Protein AF-A0A963LEY3-F1 (afdb_monomer_lite)

pLDDT: mean 89.57, std 10.18, range [53.88, 98.62]

Foldseek 3Di:
DKWKDAQLLQGIDDFEDDVDPQHPDPLDDGDGDYDFRMKMKDKFDDDPVDDDDGWDWDWDDDPPDIDTADQPFKWKDADQADDPDDSVVLSCRSNDPDDTHTFDDWDFQQDPPPGHSPPPDRHITTDRHDHPDDDPNHNTIMMMITPDGHHDDDDVVVVVVVVVVVVVVVVVVVVVD

Secondary structure (DSSP, 8-state):
-EEEE-TTSTT-EEEESTT-TT--STT--------TT-EEEEEEE--TTSPSP--B--EEEETTEEEE-SSSSEEEEEESS-SS--HHHHHHHHHSSSPPB---EEEETT-TTT--SSTT--PEEEESS-SSS--TTTTSEEEEEESSPPPP---HHHHHHHHHHHHHHHHHHHTT-

Sequence (177 aa):
SVYVGNGSGSSMALVGGSGASTWQSQGAPFSFEVAAGDYIYVAAWDSASYGPPHMWIGQFTIGSTTLYSNTTDWTTKFDNTVKDPSVAQVSALAQSASSWLLPLASMPNGSSPYGSLIGGSPASMIWHDTFGSDSASESGYALFRTLAPVVAVPEPSTYALLIAGLSLLAFATQRRA

Structure (mmCIF, N/CA/C/O backbone):
data_AF-A0A963LEY3-F1
#
_entry.id   AF-A0A963LEY3-F1
#
loop_
_atom_site.group_PDB
_atom_site.id
_atom_site.type_symbol
_atom_site.label_atom_id
_atom_site.label_alt_id
_atom_site.label_comp_id
_atom_site.label_asym_id
_atom_site.label_entity_id
_atom_site.label_seq_id
_atom_site.pdbx_PDB_ins_code
_atom_site.Cartn_x
_atom_site.Cartn_y
_atom_site.Cartn_z
_atom_site.occupancy
_atom_site.B_iso_or_equiv
_atom_site.auth_seq_id
_atom_site.auth_comp_id
_atom_site.auth_asym_id
_atom_site.auth_atom_id
_atom_site.pdbx_PDB_model_num
ATOM 1 N N . SER A 1 1 ? -1.684 4.046 -7.417 1.00 91.75 1 SER A N 1
ATOM 2 C CA . SER A 1 1 ? -3.105 3.957 -7.018 1.00 91.75 1 SER A CA 1
ATOM 3 C C . SER A 1 1 ? -3.258 3.236 -5.696 1.00 91.75 1 SER A C 1
ATOM 5 O O . SER A 1 1 ? -2.441 2.386 -5.373 1.00 91.75 1 SER A O 1
ATOM 7 N N . VAL A 1 2 ? -4.306 3.569 -4.956 1.00 94.75 2 VAL A N 1
ATOM 8 C CA . VAL A 1 2 ? -4.697 3.040 -3.655 1.00 94.75 2 VAL A CA 1
ATOM 9 C C . VAL A 1 2 ? -6.051 2.358 -3.802 1.00 94.75 2 VAL A C 1
ATOM 11 O O . VAL A 1 2 ? -6.986 2.926 -4.376 1.00 94.75 2 VAL A O 1
ATOM 14 N N . TYR A 1 3 ? -6.146 1.147 -3.271 1.00 96.31 3 TYR A N 1
ATOM 15 C CA . TYR A 1 3 ? -7.352 0.334 -3.258 1.00 96.31 3 TYR A CA 1
ATOM 16 C C . TYR A 1 3 ? -7.642 -0.146 -1.840 1.00 96.31 3 TYR A C 1
ATOM 18 O O . TYR A 1 3 ? -6.740 -0.227 -1.004 1.00 96.31 3 TYR A O 1
ATOM 26 N N . VAL A 1 4 ? -8.891 -0.517 -1.594 1.00 97.25 4 VAL A N 1
ATOM 27 C CA . VAL A 1 4 ? -9.311 -1.222 -0.379 1.00 97.25 4 VAL A CA 1
ATOM 28 C C . VAL A 1 4 ? -10.030 -2.507 -0.758 1.00 97.25 4 VAL A C 1
ATOM 30 O O . VAL A 1 4 ? -10.617 -2.599 -1.838 1.00 97.25 4 VAL A O 1
ATOM 33 N N . GLY A 1 5 ? -9.966 -3.512 0.106 1.00 97.62 5 GLY A N 1
ATOM 34 C CA . GLY A 1 5 ? -10.744 -4.737 -0.046 1.00 97.62 5 GLY A CA 1
ATOM 35 C C . GLY A 1 5 ? -10.293 -5.834 0.906 1.00 97.62 5 GLY A C 1
ATOM 36 O O . GLY A 1 5 ? -9.312 -5.686 1.632 1.00 97.62 5 GLY A O 1
ATOM 37 N N . ASN A 1 6 ? -10.984 -6.967 0.879 1.00 97.62 6 ASN A N 1
ATOM 38 C CA . ASN A 1 6 ? -10.692 -8.089 1.760 1.00 97.62 6 ASN A CA 1
ATOM 39 C C . ASN A 1 6 ? -9.294 -8.690 1.516 1.00 97.62 6 ASN A C 1
ATOM 41 O O . ASN A 1 6 ? -8.637 -8.431 0.505 1.00 97.62 6 ASN A O 1
ATOM 45 N N . GLY A 1 7 ? -8.837 -9.545 2.434 1.00 96.31 7 GLY A N 1
ATOM 46 C CA . GLY A 1 7 ? -7.500 -10.149 2.365 1.00 96.31 7 GLY A CA 1
ATOM 47 C C . GLY A 1 7 ? -7.252 -11.050 1.148 1.00 96.31 7 GLY A C 1
ATOM 48 O O . GLY A 1 7 ? -6.091 -11.271 0.800 1.00 96.31 7 GLY A O 1
ATOM 49 N N . SER A 1 8 ? -8.305 -11.547 0.484 1.00 94.88 8 SER A N 1
ATOM 50 C CA . SER A 1 8 ? -8.171 -12.309 -0.766 1.00 94.88 8 SER A CA 1
ATOM 51 C C . SER A 1 8 ? -8.062 -11.419 -2.005 1.00 94.88 8 SER A C 1
ATOM 53 O O . SER A 1 8 ? -7.642 -11.903 -3.049 1.00 94.88 8 SER A O 1
ATOM 55 N N . GLY A 1 9 ? -8.418 -10.134 -1.907 1.00 96.12 9 GLY A N 1
ATOM 56 C CA . GLY A 1 9 ? -8.447 -9.195 -3.029 1.00 96.12 9 GLY A CA 1
ATOM 57 C C . GLY A 1 9 ? -9.673 -9.334 -3.937 1.00 96.12 9 GLY A C 1
ATOM 58 O O . GLY A 1 9 ? -9.716 -8.718 -4.998 1.00 96.12 9 GLY A O 1
ATOM 59 N N . SER A 1 10 ? -10.677 -10.122 -3.542 1.00 96.56 10 SER A N 1
ATOM 60 C CA . SER A 1 10 ? -11.893 -10.365 -4.341 1.00 96.56 10 SER A CA 1
ATOM 61 C C . SER A 1 10 ? -12.907 -9.215 -4.293 1.00 96.56 10 SER A C 1
ATOM 63 O O . SER A 1 10 ? -13.744 -9.104 -5.183 1.00 96.56 10 SER A O 1
ATOM 65 N N . SER A 1 11 ? -12.829 -8.341 -3.284 1.00 95.81 11 SER A N 1
ATOM 66 C CA . SER A 1 11 ? -13.739 -7.198 -3.092 1.00 95.81 11 SER A CA 1
ATOM 67 C C . SER A 1 11 ? -13.054 -5.847 -3.320 1.00 95.81 11 SER A C 1
ATOM 69 O O . SER A 1 11 ? -13.272 -4.892 -2.578 1.00 95.81 11 SER A O 1
ATOM 71 N N . MET A 1 12 ? -12.156 -5.785 -4.299 1.00 96.06 12 MET A N 1
ATOM 72 C CA . MET A 1 12 ? -11.265 -4.645 -4.478 1.00 96.06 12 MET A CA 1
ATOM 73 C C . MET A 1 12 ? -11.965 -3.414 -5.069 1.00 96.06 12 MET A C 1
ATOM 75 O O . MET A 1 12 ? -12.622 -3.503 -6.105 1.00 96.06 12 MET A O 1
ATOM 79 N N . ALA A 1 13 ? -11.752 -2.252 -4.455 1.00 95.50 13 ALA A N 1
ATOM 80 C CA . ALA A 1 13 ? -12.272 -0.965 -4.907 1.00 95.50 13 ALA A CA 1
ATOM 81 C C . ALA A 1 13 ? -11.150 0.077 -4.999 1.00 95.50 13 ALA A C 1
ATOM 83 O O . ALA A 1 13 ? -10.341 0.201 -4.082 1.00 95.50 13 ALA A O 1
ATOM 84 N N . LEU A 1 14 ? -11.098 0.834 -6.101 1.00 94.19 14 LEU A N 1
ATOM 85 C CA . LEU A 1 14 ? -10.182 1.969 -6.253 1.00 94.19 14 LEU A CA 1
ATOM 86 C C . LEU A 1 14 ? -10.677 3.142 -5.404 1.00 94.19 14 LEU A C 1
ATOM 88 O O . LEU A 1 14 ? -11.811 3.582 -5.576 1.00 94.19 14 LEU A O 1
ATOM 92 N N . VAL A 1 15 ? -9.816 3.669 -4.533 1.00 93.00 15 VAL A N 1
ATOM 93 C CA . VAL A 1 15 ? -10.164 4.774 -3.621 1.00 93.00 15 VAL A CA 1
ATOM 94 C C . VAL A 1 15 ? -9.333 6.040 -3.829 1.00 93.00 15 VAL A C 1
ATOM 96 O O . VAL A 1 15 ? -9.738 7.120 -3.407 1.00 93.00 15 VAL A O 1
ATOM 99 N N . GLY A 1 16 ? -8.202 5.938 -4.527 1.00 90.12 16 GLY A N 1
ATOM 100 C CA . GLY A 1 16 ? -7.414 7.081 -4.989 1.00 90.12 16 GLY A CA 1
ATOM 101 C C . GLY A 1 16 ? -6.397 6.632 -6.028 1.00 90.12 16 GLY A C 1
ATOM 102 O O . GLY A 1 16 ? -5.804 5.571 -5.894 1.00 90.12 16 GLY A O 1
ATOM 103 N N . GLY A 1 17 ? -6.199 7.362 -7.115 1.00 83.31 17 GLY A N 1
ATOM 104 C CA . GLY A 1 17 ? -5.426 6.836 -8.241 1.00 83.31 17 GLY A CA 1
ATOM 105 C C . GLY A 1 17 ? -5.459 7.728 -9.468 1.00 83.31 17 GLY A C 1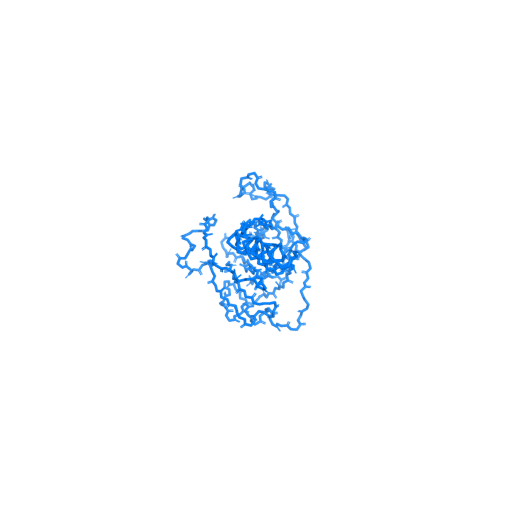
ATOM 106 O O . GLY A 1 17 ? -6.257 8.660 -9.534 1.00 83.31 17 GLY A O 1
ATOM 107 N N . SER A 1 18 ? -4.598 7.408 -10.434 1.00 62.28 18 SER A N 1
ATOM 108 C CA . SER A 1 18 ? -4.760 7.870 -11.814 1.00 62.28 18 SER A CA 1
ATOM 109 C C . SER A 1 18 ? -6.185 7.508 -12.256 1.00 62.28 18 SER A C 1
ATOM 111 O O . SER A 1 18 ? -6.584 6.349 -12.163 1.00 62.28 18 SER A O 1
ATOM 113 N N . GLY A 1 19 ? -7.000 8.508 -12.601 1.00 62.94 19 GLY A N 1
ATOM 114 C CA . GLY A 1 19 ? -8.405 8.314 -12.983 1.00 62.94 19 GLY A CA 1
ATOM 115 C C . GLY A 1 19 ? -9.433 8.260 -11.841 1.00 62.94 19 GLY A C 1
ATOM 116 O O . GLY A 1 19 ? -10.624 8.146 -12.127 1.00 62.94 19 GLY A O 1
ATOM 117 N N . ALA A 1 20 ? -9.034 8.381 -10.569 1.00 67.62 20 ALA A N 1
ATOM 118 C CA . ALA A 1 20 ? -9.983 8.528 -9.462 1.00 67.62 20 ALA A CA 1
ATOM 119 C C . ALA A 1 20 ? -10.365 10.003 -9.258 1.00 67.62 20 ALA A C 1
ATOM 121 O O . ALA A 1 20 ? -9.500 10.875 -9.222 1.00 67.62 20 ALA A O 1
ATOM 122 N N . SER A 1 21 ? -11.649 10.292 -9.031 1.00 69.62 21 SER A N 1
ATOM 123 C CA . SER A 1 21 ? -12.119 11.661 -8.751 1.00 69.62 21 SER A CA 1
ATOM 124 C C . SER A 1 21 ? -11.612 12.224 -7.417 1.00 69.62 21 SER A C 1
ATOM 126 O O . SER A 1 21 ? -11.664 13.431 -7.192 1.00 69.62 21 SER A O 1
ATOM 128 N N . THR A 1 22 ? -11.150 11.352 -6.520 1.00 64.69 22 THR A N 1
ATOM 129 C CA . THR A 1 22 ? -10.695 11.678 -5.164 1.00 64.69 22 THR A CA 1
ATOM 130 C C . THR A 1 22 ? -9.228 12.098 -5.099 1.00 64.69 22 THR A C 1
ATOM 132 O O . THR A 1 22 ? -8.852 12.780 -4.150 1.00 64.69 22 THR A O 1
ATOM 135 N N . TRP A 1 23 ? -8.400 11.749 -6.092 1.00 68.38 23 TRP A N 1
ATOM 136 C CA . TRP A 1 23 ? -6.971 12.076 -6.103 1.00 68.38 23 TRP A CA 1
ATOM 137 C C . TRP A 1 23 ? -6.650 13.058 -7.230 1.00 68.38 23 TRP A C 1
ATOM 139 O O . TRP A 1 23 ? -6.392 12.676 -8.367 1.00 68.38 23 TRP A O 1
ATOM 149 N N . GLN A 1 24 ? -6.714 14.350 -6.903 1.00 60.75 24 GLN A N 1
ATOM 150 C CA . GLN A 1 24 ? -6.663 15.438 -7.887 1.00 60.75 24 GLN A CA 1
ATOM 151 C C . GLN A 1 24 ? -5.272 15.658 -8.504 1.00 60.75 24 GLN A C 1
ATOM 153 O O . GLN A 1 24 ? -5.170 16.203 -9.602 1.00 60.75 24 GLN A O 1
ATOM 158 N N . SER A 1 25 ? -4.202 15.247 -7.819 1.00 68.81 25 SER A N 1
ATOM 159 C CA . SER A 1 25 ? -2.829 15.305 -8.325 1.00 68.81 25 SER A CA 1
ATOM 160 C C . SER A 1 25 ? -1.914 14.331 -7.580 1.00 68.81 25 SER A C 1
ATOM 162 O O . SER A 1 25 ? -2.186 13.940 -6.443 1.00 68.81 25 SER A O 1
ATOM 164 N N . GLN A 1 26 ? -0.809 13.931 -8.218 1.00 68.56 26 GLN A N 1
ATOM 165 C CA . GLN A 1 26 ? 0.186 13.054 -7.601 1.00 68.56 26 GLN A CA 1
ATOM 166 C C . GLN A 1 26 ? 0.725 13.680 -6.307 1.00 68.56 26 GLN A C 1
ATOM 168 O O . GLN A 1 26 ? 1.133 14.838 -6.285 1.00 68.56 26 GLN A O 1
ATOM 173 N N . GLY A 1 27 ? 0.717 12.905 -5.223 1.00 73.00 27 GLY A N 1
ATOM 174 C CA . GLY A 1 27 ? 1.194 13.349 -3.910 1.00 73.00 27 GLY A CA 1
ATOM 175 C C . GLY A 1 27 ? 0.209 14.218 -3.120 1.00 73.00 27 GLY A C 1
ATOM 176 O O . GLY A 1 27 ? 0.477 14.501 -1.954 1.00 73.00 27 GLY A O 1
ATOM 177 N N . ALA A 1 28 ? -0.943 14.601 -3.686 1.00 83.06 28 ALA A N 1
ATOM 178 C CA . ALA A 1 28 ? -1.967 15.303 -2.917 1.00 83.06 28 ALA A CA 1
ATOM 179 C C . ALA A 1 28 ? -2.606 14.375 -1.869 1.00 83.06 28 ALA A C 1
ATOM 181 O O . ALA A 1 28 ? -2.871 13.205 -2.174 1.00 83.06 28 ALA A O 1
ATOM 182 N N . PRO A 1 29 ? -2.889 14.879 -0.652 1.00 87.00 29 PRO A N 1
ATOM 183 C CA . PRO A 1 29 ? -3.673 14.135 0.320 1.00 87.00 29 PRO A CA 1
ATOM 184 C C . PRO A 1 29 ? -5.111 13.972 -0.181 1.00 87.00 29 PRO A C 1
ATOM 186 O O . PRO A 1 29 ? -5.666 14.860 -0.827 1.00 87.00 29 PRO A O 1
ATOM 189 N N . PHE A 1 30 ? -5.726 12.845 0.155 1.00 90.75 30 PHE A N 1
ATOM 190 C CA . PHE A 1 30 ? -7.134 12.578 -0.105 1.00 90.75 30 PHE A CA 1
ATOM 191 C C . PHE A 1 30 ? -7.707 11.696 1.005 1.00 90.75 30 PHE A C 1
ATOM 193 O O . PHE A 1 30 ? -6.960 11.041 1.735 1.00 90.75 30 PHE A O 1
ATOM 200 N N . SER A 1 31 ? -9.032 11.682 1.116 1.00 92.31 31 SER A N 1
ATOM 201 C CA . SER A 1 31 ? -9.760 10.853 2.077 1.00 92.31 31 SER A CA 1
ATOM 202 C C . SER A 1 31 ? -10.510 9.742 1.357 1.00 92.31 31 SER A C 1
ATOM 204 O O . SER A 1 31 ? -10.960 9.917 0.223 1.00 92.31 31 SER A O 1
ATOM 206 N N . PHE A 1 32 ? -10.661 8.609 2.030 1.00 93.12 32 PHE A N 1
ATOM 207 C CA . PHE A 1 32 ? -11.436 7.473 1.556 1.00 93.12 32 PHE A CA 1
ATOM 208 C C . PHE A 1 32 ? -12.014 6.694 2.734 1.00 93.12 32 PHE A C 1
ATOM 210 O O . PHE A 1 32 ? -11.525 6.800 3.856 1.00 93.12 32 PHE A O 1
ATOM 217 N N . GLU A 1 33 ? -13.031 5.889 2.444 1.00 92.69 33 GLU A N 1
ATOM 218 C CA . GLU A 1 33 ? -13.639 4.974 3.403 1.00 92.69 33 GLU A CA 1
ATOM 219 C C . GLU A 1 33 ? -12.999 3.587 3.297 1.00 92.69 33 GLU A C 1
ATOM 221 O O . GLU A 1 33 ? -12.700 3.106 2.200 1.00 92.69 33 GLU A O 1
ATOM 226 N N . VAL A 1 34 ? -12.806 2.930 4.438 1.00 94.12 34 VAL A N 1
ATOM 227 C CA . VAL A 1 34 ? -12.302 1.556 4.525 1.00 94.12 34 VAL A CA 1
ATOM 228 C C . VAL A 1 34 ? -13.023 0.823 5.649 1.00 94.12 34 VAL A C 1
ATOM 230 O O . VAL A 1 34 ? -13.169 1.358 6.750 1.00 94.12 34 VAL A O 1
ATOM 233 N N . ALA A 1 35 ? -13.504 -0.390 5.379 1.00 94.50 35 ALA A N 1
ATOM 234 C CA . ALA A 1 35 ? -14.218 -1.166 6.382 1.00 94.50 35 ALA A CA 1
ATOM 235 C C . ALA A 1 35 ? -13.249 -1.898 7.320 1.00 94.50 35 ALA A C 1
ATOM 237 O O . ALA A 1 35 ? -12.116 -2.230 6.970 1.00 94.50 35 ALA A O 1
ATOM 238 N N . ALA A 1 36 ? -13.715 -2.209 8.529 1.00 93.69 36 ALA A N 1
ATOM 239 C CA . ALA A 1 36 ? -12.987 -3.115 9.406 1.00 93.69 36 ALA A CA 1
ATOM 240 C C . ALA A 1 36 ? -12.882 -4.511 8.768 1.00 93.69 36 ALA A C 1
ATOM 242 O O . ALA A 1 36 ? -13.863 -5.040 8.248 1.00 93.69 36 ALA A O 1
ATOM 243 N N . GLY A 1 37 ? -11.697 -5.115 8.835 1.00 95.56 37 GLY A N 1
ATOM 244 C CA . GLY A 1 37 ? -11.375 -6.377 8.167 1.00 95.56 37 GLY A CA 1
ATOM 245 C C . GLY A 1 37 ? -10.818 -6.215 6.748 1.00 95.56 37 GLY A C 1
ATOM 246 O O . GLY A 1 37 ? -10.219 -7.165 6.237 1.00 95.56 37 GLY A O 1
ATOM 247 N N . ASP A 1 38 ? -10.950 -5.035 6.136 1.00 97.56 38 ASP A N 1
ATOM 248 C CA . ASP A 1 38 ? -10.326 -4.748 4.846 1.00 97.56 38 ASP A CA 1
ATOM 249 C C . ASP A 1 38 ? -8.833 -4.461 4.992 1.00 97.56 38 ASP A C 1
ATOM 251 O O . ASP A 1 38 ? -8.321 -4.107 6.050 1.00 97.56 38 ASP A O 1
ATOM 255 N N . TYR A 1 39 ? -8.129 -4.596 3.882 1.00 98.06 39 TYR A N 1
ATOM 256 C CA . TYR A 1 39 ? -6.732 -4.255 3.715 1.00 98.06 39 TYR A CA 1
ATOM 257 C C . TYR A 1 39 ? -6.614 -3.044 2.797 1.00 98.06 39 TYR A C 1
ATOM 259 O O . TYR A 1 39 ? -7.413 -2.874 1.871 1.00 98.06 39 TYR A O 1
ATOM 267 N N . ILE A 1 40 ? -5.578 -2.236 3.019 1.00 97.81 40 ILE A N 1
ATOM 268 C CA . ILE A 1 40 ? -5.181 -1.208 2.057 1.00 97.81 40 ILE A CA 1
ATOM 269 C C . ILE A 1 40 ? -4.180 -1.823 1.095 1.00 97.81 40 ILE A C 1
ATOM 271 O O . ILE A 1 40 ? -3.221 -2.479 1.509 1.00 97.81 40 ILE A O 1
ATOM 275 N N . TYR A 1 41 ? -4.391 -1.555 -0.185 1.00 98.00 41 TYR A N 1
ATOM 276 C CA . TYR A 1 41 ? -3.500 -1.937 -1.259 1.00 98.00 41 TYR A CA 1
ATOM 277 C C . TYR A 1 41 ? -2.951 -0.697 -1.953 1.00 98.00 41 TYR A C 1
ATOM 279 O O . TYR A 1 41 ? -3.688 0.249 -2.222 1.00 98.00 41 TYR A O 1
ATOM 287 N N . VAL A 1 42 ? -1.672 -0.717 -2.308 1.00 96.88 42 VAL A N 1
ATOM 288 C CA . VAL A 1 42 ? -1.029 0.329 -3.105 1.00 96.88 42 VAL A CA 1
ATOM 289 C C . VAL A 1 42 ? -0.418 -0.324 -4.334 1.00 96.88 42 VAL A C 1
ATOM 291 O O . VAL A 1 42 ? 0.516 -1.106 -4.218 1.00 96.88 42 VAL A O 1
ATOM 294 N N . ALA A 1 43 ? -0.941 -0.012 -5.517 1.00 95.25 43 ALA A N 1
ATOM 295 C CA . ALA A 1 43 ? -0.255 -0.318 -6.766 1.00 95.25 43 ALA A CA 1
ATOM 296 C C . ALA A 1 43 ? 0.672 0.850 -7.100 1.00 95.25 43 ALA A C 1
ATOM 298 O O . ALA A 1 43 ? 0.201 1.979 -7.297 1.00 95.25 43 ALA A O 1
ATOM 299 N N . ALA A 1 44 ? 1.968 0.572 -7.159 1.00 92.75 44 ALA A N 1
ATOM 300 C CA . ALA A 1 44 ? 2.994 1.513 -7.567 1.00 92.75 44 ALA A CA 1
ATOM 301 C C . ALA A 1 44 ? 3.660 0.992 -8.840 1.00 92.75 44 ALA A C 1
ATOM 303 O O . ALA A 1 44 ? 4.019 -0.180 -8.927 1.00 92.75 44 ALA A O 1
ATOM 3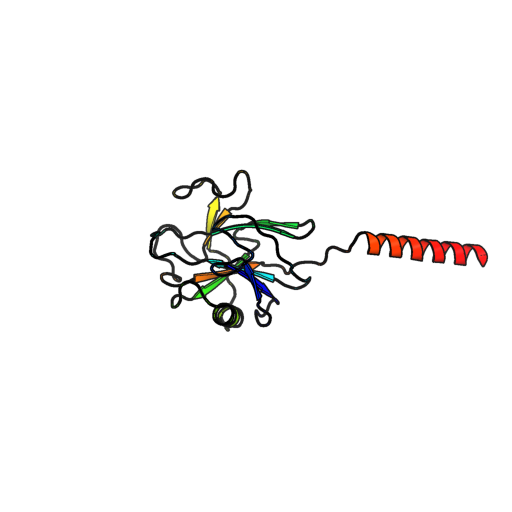04 N N . TRP A 1 45 ? 3.796 1.853 -9.837 1.00 89.00 45 TRP A N 1
ATOM 305 C CA . TRP A 1 45 ? 4.392 1.518 -11.123 1.00 89.00 45 TRP A CA 1
ATOM 306 C C . TRP A 1 45 ? 5.310 2.640 -11.566 1.00 89.00 45 TRP A C 1
ATOM 308 O O . TRP A 1 45 ? 5.187 3.784 -11.121 1.00 89.00 45 TRP A O 1
ATOM 318 N N . ASP A 1 46 ? 6.213 2.286 -12.464 1.00 73.12 46 ASP A N 1
ATOM 319 C CA . ASP A 1 46 ? 7.049 3.252 -13.142 1.00 73.12 46 ASP A CA 1
ATOM 320 C C . ASP A 1 46 ? 6.235 4.073 -14.158 1.00 73.12 46 ASP A C 1
ATOM 322 O O . ASP A 1 46 ? 5.450 3.521 -14.931 1.00 73.12 46 ASP A O 1
ATOM 326 N N . SER A 1 47 ? 6.474 5.381 -14.230 1.00 64.81 47 SER A N 1
ATOM 327 C CA . SER A 1 47 ? 6.050 6.160 -15.391 1.00 64.81 47 SER A CA 1
ATOM 328 C C . SER A 1 47 ? 7.209 6.200 -16.385 1.00 64.81 47 SER A C 1
ATOM 330 O O . SER A 1 47 ? 8.302 6.607 -16.017 1.00 64.81 47 SER A O 1
ATOM 332 N N . ALA A 1 48 ? 6.961 5.897 -17.661 1.00 53.88 48 ALA A N 1
ATOM 333 C CA . ALA A 1 48 ? 8.003 5.834 -18.696 1.00 53.88 48 ALA A CA 1
ATOM 334 C C . ALA A 1 48 ? 8.881 7.105 -18.847 1.00 53.88 48 ALA A C 1
ATOM 336 O O . ALA A 1 48 ? 9.874 7.080 -19.568 1.00 53.88 48 ALA A O 1
ATOM 337 N N . SER A 1 49 ? 8.515 8.219 -18.206 1.00 58.31 49 SER A N 1
ATOM 338 C CA . SER A 1 49 ? 9.265 9.478 -18.181 1.00 58.31 49 SER A CA 1
ATOM 339 C C . SER A 1 49 ? 10.259 9.615 -17.018 1.00 58.31 49 SER A C 1
ATOM 341 O O . SER A 1 49 ? 11.122 10.488 -17.080 1.00 58.31 49 SER A O 1
ATOM 343 N N . TYR A 1 50 ? 10.166 8.785 -15.977 1.00 57.25 50 TYR A N 1
ATOM 344 C CA . TYR A 1 50 ? 11.053 8.812 -14.814 1.00 57.25 50 TYR A CA 1
ATOM 345 C C . TYR A 1 50 ? 11.797 7.479 -14.754 1.00 57.25 50 TYR A C 1
ATOM 347 O O . TYR A 1 50 ? 11.246 6.486 -14.317 1.00 57.25 50 TYR A O 1
ATOM 355 N N . GLY A 1 51 ? 13.042 7.444 -15.237 1.00 59.59 51 GLY A N 1
ATOM 356 C CA . GLY A 1 51 ? 13.866 6.236 -15.148 1.00 59.59 51 GLY A CA 1
ATOM 357 C C . GLY A 1 51 ? 14.082 5.768 -13.698 1.00 59.59 51 GLY A C 1
ATOM 358 O O . GLY A 1 51 ? 13.768 6.503 -12.757 1.00 59.59 51 GLY A O 1
ATOM 359 N N . PRO A 1 52 ? 14.644 4.563 -13.501 1.00 66.56 52 PRO A N 1
ATOM 360 C CA . PRO A 1 52 ? 14.949 4.042 -12.176 1.00 66.56 52 PRO A CA 1
ATOM 361 C C . PRO A 1 52 ? 15.866 4.993 -11.385 1.00 66.56 52 PRO A C 1
ATOM 363 O O . PRO A 1 52 ? 16.626 5.771 -11.974 1.00 66.56 52 PRO A O 1
ATOM 366 N N . PRO A 1 53 ? 15.872 4.900 -10.045 1.00 73.25 53 PRO A N 1
ATOM 367 C CA . PRO A 1 53 ? 15.153 3.917 -9.230 1.00 73.25 53 PRO A CA 1
ATOM 368 C C . PRO A 1 53 ? 13.649 4.211 -9.082 1.00 73.25 53 PRO A C 1
ATOM 370 O O . PRO A 1 53 ? 13.217 5.353 -9.209 1.00 73.25 53 PRO A O 1
ATOM 373 N N . HIS A 1 54 ? 12.860 3.173 -8.780 1.00 82.94 54 HIS A N 1
ATOM 374 C CA . HIS A 1 54 ? 11.429 3.287 -8.484 1.00 82.94 54 HIS A CA 1
ATOM 375 C C . HIS A 1 54 ? 11.191 2.981 -7.016 1.00 82.94 54 HIS A C 1
ATOM 377 O O . HIS A 1 54 ? 11.607 1.941 -6.521 1.00 82.94 54 HIS A O 1
ATOM 383 N N . MET A 1 55 ? 10.534 3.893 -6.312 1.00 91.12 55 MET A N 1
ATOM 384 C CA . MET A 1 55 ? 10.117 3.689 -4.932 1.00 91.12 55 MET A CA 1
ATOM 385 C C . MET A 1 55 ? 8.775 4.382 -4.740 1.00 91.12 55 MET A C 1
ATOM 387 O O . MET A 1 55 ? 8.493 5.395 -5.384 1.00 91.12 55 MET A O 1
ATOM 391 N N . TRP A 1 56 ? 7.964 3.883 -3.816 1.00 92.50 56 TRP A N 1
ATOM 392 C CA . TRP A 1 56 ? 6.805 4.629 -3.342 1.00 92.50 56 TRP A CA 1
ATOM 393 C C . TRP A 1 56 ? 6.957 4.950 -1.862 1.00 92.50 56 TRP A C 1
ATOM 395 O O . TRP A 1 56 ? 7.666 4.272 -1.119 1.00 92.50 56 TRP A O 1
ATOM 405 N N . ILE A 1 57 ? 6.287 6.014 -1.443 1.00 94.69 57 ILE A N 1
ATOM 406 C CA . ILE A 1 57 ? 6.245 6.457 -0.059 1.00 94.69 57 ILE A CA 1
ATOM 407 C C . ILE A 1 57 ? 4.837 6.948 0.251 1.00 94.69 57 ILE A C 1
ATOM 409 O O . ILE A 1 57 ? 4.186 7.562 -0.597 1.00 94.69 57 ILE A O 1
ATOM 413 N N . GLY A 1 58 ? 4.349 6.660 1.452 1.00 94.62 58 GLY A N 1
ATOM 414 C CA . GLY A 1 58 ? 3.012 7.061 1.856 1.00 94.62 58 GLY A CA 1
ATOM 415 C C . GLY A 1 58 ? 2.785 6.984 3.356 1.00 94.62 58 GLY A C 1
ATOM 416 O O . GLY A 1 58 ? 3.492 6.297 4.094 1.00 94.62 58 GLY A O 1
ATOM 417 N N . GLN A 1 59 ? 1.757 7.703 3.790 1.00 95.25 59 GLN A N 1
ATOM 418 C CA . GLN A 1 59 ? 1.248 7.692 5.151 1.00 95.25 59 GLN A CA 1
ATOM 419 C C . GLN A 1 59 ? -0.280 7.646 5.089 1.00 95.25 59 GLN A C 1
ATOM 421 O O . GLN A 1 59 ? -0.891 8.445 4.381 1.00 95.25 59 GLN A O 1
ATOM 426 N N . PHE A 1 60 ? -0.884 6.738 5.849 1.00 94.81 60 PHE A N 1
ATOM 427 C CA . PHE A 1 60 ? -2.332 6.568 5.936 1.00 94.81 60 PHE A CA 1
ATOM 428 C C . PHE A 1 60 ? -2.767 6.712 7.388 1.00 94.81 60 PHE A C 1
ATOM 430 O O . PHE A 1 60 ? -2.293 5.973 8.246 1.00 94.81 60 PHE A O 1
ATOM 437 N N . THR A 1 61 ? -3.680 7.637 7.663 1.00 94.00 61 THR A N 1
ATOM 438 C CA . THR A 1 61 ? -4.301 7.767 8.985 1.00 94.00 61 THR A CA 1
ATOM 439 C C . THR A 1 61 ? -5.686 7.136 8.934 1.00 94.00 61 THR A C 1
ATOM 441 O O . THR A 1 61 ? -6.543 7.601 8.188 1.00 94.00 61 THR A O 1
ATOM 444 N N . ILE A 1 62 ? -5.902 6.080 9.718 1.00 90.62 62 ILE A N 1
ATOM 445 C CA . ILE A 1 62 ? -7.150 5.314 9.776 1.00 90.62 62 ILE A CA 1
ATOM 446 C C . ILE A 1 62 ? -7.621 5.294 11.227 1.00 90.62 62 ILE A C 1
ATOM 448 O O . ILE A 1 62 ? -7.036 4.622 12.080 1.00 90.62 62 ILE A O 1
ATOM 452 N N . GLY A 1 63 ? -8.658 6.074 11.529 1.00 86.19 63 GLY A N 1
ATOM 453 C CA . GLY A 1 63 ? -9.065 6.306 12.913 1.00 86.19 63 GLY A CA 1
ATOM 454 C C . GLY A 1 63 ? -7.900 6.872 13.737 1.00 86.19 63 GLY A C 1
ATOM 455 O O . GLY A 1 63 ? -7.375 7.935 13.419 1.00 86.19 63 GLY A O 1
ATOM 456 N N . SER A 1 64 ? -7.484 6.155 14.784 1.00 85.88 64 SER A N 1
ATOM 457 C CA . SER A 1 64 ? -6.344 6.525 15.638 1.00 85.88 64 SER A CA 1
ATOM 458 C C . SER A 1 64 ? -5.018 5.865 15.243 1.00 85.88 64 SER A C 1
ATOM 460 O O . SER A 1 64 ? -4.014 6.069 15.925 1.00 85.88 64 SER A O 1
ATOM 462 N N . THR A 1 65 ? -5.001 5.044 14.192 1.00 89.69 65 THR A N 1
ATOM 463 C CA . THR A 1 65 ? -3.805 4.327 13.742 1.00 89.69 65 THR A CA 1
ATOM 464 C C . THR A 1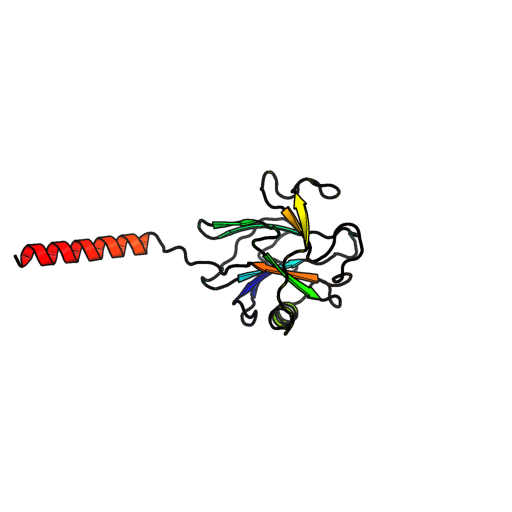 65 ? -3.217 5.010 12.520 1.00 89.69 65 THR A C 1
ATOM 466 O O . THR A 1 65 ? -3.911 5.254 11.536 1.00 89.69 65 THR A O 1
ATOM 469 N N . THR A 1 66 ? -1.914 5.272 12.564 1.00 94.19 66 THR A N 1
ATOM 470 C CA . THR A 1 66 ? -1.166 5.741 11.398 1.00 94.19 66 THR A CA 1
ATOM 471 C C . THR A 1 66 ? -0.324 4.598 10.859 1.00 94.19 66 THR A C 1
ATOM 473 O O . THR A 1 66 ? 0.488 4.032 11.586 1.00 94.19 66 THR A O 1
ATOM 476 N N . LEU A 1 67 ? -0.514 4.273 9.585 1.00 95.62 67 LEU A N 1
ATOM 477 C CA . LEU A 1 67 ? 0.324 3.347 8.838 1.00 95.62 67 LEU A CA 1
ATOM 478 C C . LEU A 1 67 ? 1.311 4.138 7.990 1.00 95.62 67 LEU A C 1
ATOM 480 O O . LEU A 1 67 ? 0.945 5.103 7.315 1.00 95.62 67 LEU A O 1
ATOM 484 N N . TYR A 1 68 ? 2.556 3.690 7.996 1.00 97.19 68 TYR A N 1
ATOM 485 C CA . TYR A 1 68 ? 3.626 4.258 7.192 1.00 97.19 68 TYR A CA 1
ATOM 486 C C . TYR A 1 68 ? 4.067 3.234 6.157 1.00 97.19 68 TYR A C 1
ATOM 488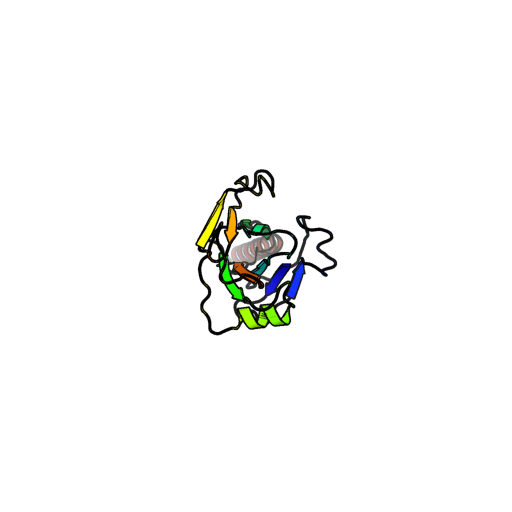 O O . TYR A 1 68 ? 4.026 2.032 6.416 1.00 97.19 68 TYR A O 1
ATOM 496 N N . SER A 1 69 ? 4.511 3.679 4.986 1.00 97.75 69 SER A N 1
ATOM 497 C CA . SER A 1 69 ? 5.269 2.805 4.095 1.00 97.75 69 SER A CA 1
ATOM 498 C C . SER A 1 69 ? 6.568 2.381 4.790 1.00 97.75 69 SER A C 1
ATOM 500 O O . SER A 1 69 ? 7.360 3.219 5.216 1.00 97.75 69 SER A O 1
ATOM 502 N N . ASN A 1 70 ? 6.761 1.079 4.965 1.00 97.75 70 ASN A N 1
ATOM 503 C CA . ASN A 1 70 ? 7.958 0.451 5.527 1.00 97.75 70 ASN A CA 1
ATOM 504 C C . ASN A 1 70 ? 7.956 -1.046 5.151 1.00 97.75 70 ASN A C 1
ATOM 506 O O . ASN A 1 70 ? 7.029 -1.529 4.499 1.00 97.75 70 ASN A O 1
ATOM 510 N N . THR A 1 71 ? 8.995 -1.784 5.534 1.00 97.88 71 THR A N 1
ATOM 511 C CA . THR A 1 71 ? 9.150 -3.206 5.177 1.00 97.88 71 THR A CA 1
ATOM 512 C C . THR A 1 71 ? 8.438 -4.171 6.127 1.00 97.88 71 THR A C 1
ATOM 514 O O . THR A 1 71 ? 8.416 -5.369 5.857 1.00 97.88 71 THR A O 1
ATOM 517 N N . THR A 1 72 ? 7.870 -3.688 7.237 1.00 97.31 72 THR A N 1
ATOM 518 C CA . THR A 1 72 ? 7.283 -4.530 8.295 1.00 97.31 72 THR A CA 1
ATOM 519 C C . THR A 1 72 ? 5.761 -4.526 8.289 1.00 97.31 72 THR A C 1
ATOM 521 O O . THR A 1 72 ? 5.145 -5.533 8.615 1.00 97.31 72 THR A O 1
ATOM 524 N N . ASP A 1 73 ? 5.152 -3.416 7.887 1.00 97.62 73 ASP A N 1
ATOM 525 C CA . ASP A 1 73 ? 3.701 -3.215 7.892 1.00 97.62 73 ASP A CA 1
ATOM 526 C C . ASP A 1 73 ? 3.078 -3.542 6.535 1.00 97.62 73 ASP A C 1
ATOM 528 O O . ASP A 1 73 ? 1.858 -3.474 6.376 1.00 97.62 73 ASP A O 1
ATOM 532 N N . TRP A 1 74 ? 3.906 -3.902 5.553 1.00 98.50 74 TRP A N 1
ATOM 533 C CA . TRP A 1 74 ? 3.499 -4.162 4.183 1.00 98.50 74 TRP A CA 1
ATOM 534 C C . TRP A 1 74 ? 4.023 -5.502 3.694 1.00 98.50 74 TRP A C 1
ATOM 536 O O . TRP A 1 74 ? 5.100 -5.965 4.054 1.00 98.50 74 TRP A O 1
ATOM 546 N N . THR A 1 75 ? 3.239 -6.096 2.810 1.00 98.62 75 THR A N 1
ATOM 547 C CA . THR A 1 75 ? 3.605 -7.241 1.987 1.00 98.62 75 THR A CA 1
ATOM 548 C C . THR A 1 75 ? 3.416 -6.879 0.525 1.00 98.62 75 THR A C 1
ATOM 550 O O . THR A 1 75 ? 2.725 -5.910 0.217 1.00 98.62 75 THR A O 1
ATOM 553 N N . THR A 1 76 ? 4.027 -7.623 -0.387 1.00 98.25 76 THR A N 1
ATOM 554 C CA . THR A 1 76 ? 4.059 -7.269 -1.799 1.00 98.25 76 THR A CA 1
ATOM 555 C C . THR A 1 76 ? 3.927 -8.468 -2.736 1.00 98.25 76 THR A C 1
ATOM 557 O O . THR A 1 76 ? 4.270 -9.602 -2.391 1.00 98.25 76 THR A O 1
ATOM 560 N N . LYS A 1 77 ? 3.395 -8.181 -3.921 1.00 97.88 77 LYS A N 1
ATOM 561 C CA . LYS A 1 77 ? 3.403 -8.982 -5.146 1.00 97.88 77 LYS A CA 1
ATOM 562 C C . LYS A 1 77 ? 3.768 -8.052 -6.300 1.00 97.88 77 LYS A C 1
ATOM 564 O O . LYS A 1 77 ? 3.695 -6.836 -6.153 1.00 97.88 77 LYS A O 1
ATOM 569 N N . PHE A 1 78 ? 4.075 -8.600 -7.466 1.00 96.62 78 PHE A N 1
ATOM 570 C CA . PHE A 1 78 ? 4.304 -7.789 -8.654 1.00 96.62 78 PHE A CA 1
ATOM 571 C C . PHE A 1 78 ? 3.773 -8.458 -9.919 1.00 96.62 78 PHE A C 1
ATOM 573 O O . PHE A 1 78 ? 3.535 -9.666 -9.949 1.00 96.62 78 PHE A O 1
ATOM 580 N N . ASP A 1 79 ? 3.613 -7.641 -10.950 1.00 94.94 79 ASP A N 1
ATOM 581 C CA . ASP A 1 79 ? 3.366 -8.023 -12.335 1.00 94.94 79 ASP A CA 1
ATOM 582 C C . ASP A 1 79 ? 4.294 -7.163 -13.207 1.00 94.94 79 ASP A C 1
ATOM 584 O O . ASP A 1 79 ? 4.521 -5.996 -12.891 1.00 94.94 79 ASP A O 1
ATOM 588 N N . ASN A 1 80 ? 4.867 -7.726 -14.267 1.00 93.00 80 ASN A N 1
ATOM 589 C CA . ASN A 1 80 ? 5.827 -7.053 -15.152 1.00 93.00 80 ASN A CA 1
ATOM 590 C C . ASN A 1 80 ? 5.289 -6.823 -16.574 1.00 93.00 80 ASN A C 1
ATOM 592 O O . ASN A 1 80 ? 6.048 -6.539 -17.497 1.00 93.00 80 ASN A O 1
ATOM 596 N N . THR A 1 81 ? 3.980 -6.980 -16.763 1.00 91.94 81 THR A N 1
ATOM 597 C CA . THR A 1 81 ? 3.328 -6.959 -18.078 1.00 91.94 81 THR A CA 1
ATOM 598 C C . THR A 1 81 ? 2.466 -5.721 -18.307 1.00 91.94 81 THR A C 1
ATOM 600 O O . THR A 1 81 ? 2.186 -5.381 -19.456 1.00 91.94 81 THR A O 1
ATOM 603 N N . VAL A 1 82 ? 2.041 -5.033 -17.240 1.00 89.69 82 VAL A N 1
ATOM 604 C CA . VAL A 1 82 ? 1.138 -3.878 -17.323 1.00 89.69 82 VAL A CA 1
ATOM 605 C C . VAL A 1 82 ? 1.576 -2.726 -16.421 1.00 89.69 82 VAL A C 1
ATOM 607 O O . VAL A 1 82 ? 1.712 -2.883 -15.210 1.00 89.69 82 VAL A O 1
ATOM 610 N N . LYS A 1 83 ? 1.724 -1.532 -17.002 1.00 87.06 83 LYS A N 1
ATOM 611 C CA . LYS A 1 83 ? 1.799 -0.266 -16.255 1.00 87.06 83 LYS A CA 1
ATOM 612 C C . LYS A 1 83 ? 0.389 0.277 -16.024 1.00 87.06 83 LYS A C 1
ATOM 614 O O . LYS A 1 83 ? -0.460 0.126 -16.894 1.00 87.06 83 LYS A O 1
ATOM 619 N N . ASP A 1 84 ? 0.170 0.935 -14.887 1.00 86.31 84 ASP A N 1
ATOM 620 C CA . ASP A 1 84 ? -1.135 1.494 -14.483 1.00 86.31 84 ASP A CA 1
ATOM 621 C C . ASP A 1 84 ? -2.286 0.461 -14.561 1.00 86.31 84 ASP A C 1
ATOM 623 O O . ASP A 1 84 ? -3.141 0.509 -15.450 1.00 86.31 84 ASP A O 1
ATOM 627 N N . PRO A 1 85 ? -2.283 -0.549 -13.671 1.00 91.88 85 PRO A N 1
ATOM 628 C CA . PRO A 1 85 ? -3.235 -1.649 -13.740 1.00 91.88 85 PRO A CA 1
ATOM 629 C C . PRO A 1 85 ? -4.662 -1.204 -13.396 1.00 91.88 85 PRO A C 1
ATOM 631 O O . PRO A 1 85 ? -4.898 -0.457 -12.445 1.00 91.88 85 PRO A O 1
ATOM 634 N N . SER A 1 86 ? -5.639 -1.772 -14.102 1.00 93.19 86 SER A N 1
ATOM 635 C CA . SER A 1 86 ? -7.057 -1.674 -13.743 1.00 93.19 86 SER A CA 1
ATOM 636 C C . SER A 1 86 ? -7.372 -2.388 -12.421 1.00 93.19 86 SER A C 1
ATOM 638 O O . SER A 1 86 ? -6.655 -3.296 -11.995 1.00 93.19 86 SER A O 1
ATOM 640 N N . VAL A 1 87 ? -8.516 -2.062 -11.806 1.00 94.94 87 VAL A N 1
ATOM 641 C CA . VAL A 1 87 ? -9.013 -2.751 -10.595 1.00 94.94 87 VAL A CA 1
ATOM 642 C C . VAL A 1 87 ? -9.061 -4.272 -10.788 1.00 94.94 87 VAL A C 1
ATOM 644 O O . VAL A 1 87 ? -8.657 -5.017 -9.899 1.00 94.94 87 VAL A O 1
ATOM 647 N N . ALA A 1 88 ? -9.510 -4.739 -11.958 1.00 96.25 88 ALA A N 1
ATOM 648 C CA . ALA A 1 88 ? -9.604 -6.165 -12.262 1.00 96.25 88 ALA A CA 1
ATOM 649 C C . ALA A 1 88 ? -8.226 -6.847 -12.282 1.00 96.25 88 ALA A C 1
ATOM 651 O O . ALA A 1 88 ? -8.082 -7.946 -11.753 1.00 96.25 88 ALA A O 1
ATOM 652 N N . GLN A 1 89 ? -7.205 -6.185 -12.832 1.00 96.62 89 GLN A N 1
ATOM 653 C CA . GLN A 1 89 ? -5.834 -6.709 -12.860 1.00 96.62 89 GLN A CA 1
ATOM 654 C C . GLN A 1 89 ? -5.223 -6.760 -11.462 1.00 96.62 89 GLN A C 1
ATOM 656 O O . GLN A 1 89 ? -4.652 -7.778 -11.073 1.00 96.62 89 GLN A O 1
ATOM 661 N N . VAL A 1 90 ? -5.410 -5.709 -10.662 1.00 96.75 90 VAL A N 1
ATOM 662 C CA . VAL A 1 90 ? -4.913 -5.705 -9.282 1.00 96.75 90 VAL A CA 1
ATOM 663 C C . VAL A 1 90 ? -5.622 -6.771 -8.435 1.00 96.75 90 VAL A C 1
ATOM 665 O O . VAL A 1 90 ? -4.960 -7.494 -7.690 1.00 96.75 90 VAL A O 1
ATOM 668 N N . SER A 1 91 ? -6.935 -6.950 -8.613 1.00 97.88 91 SER A N 1
ATOM 669 C CA . SER A 1 91 ? -7.704 -8.015 -7.959 1.00 97.88 91 SER A CA 1
ATOM 670 C C . SER A 1 91 ? -7.233 -9.412 -8.381 1.00 97.88 91 SER A C 1
ATOM 672 O O . SER A 1 91 ? -7.088 -10.294 -7.532 1.00 97.88 91 SER A O 1
ATOM 674 N N . ALA A 1 92 ? -6.935 -9.618 -9.667 1.00 98.06 92 ALA A N 1
ATOM 675 C CA . ALA A 1 92 ? -6.399 -10.880 -10.172 1.00 98.06 92 ALA A CA 1
ATOM 676 C C . ALA A 1 92 ? -5.009 -11.188 -9.589 1.00 98.06 92 ALA A C 1
ATOM 678 O O . ALA A 1 92 ? -4.761 -12.315 -9.156 1.00 98.06 92 ALA A O 1
ATOM 679 N N . LEU A 1 93 ? -4.119 -10.192 -9.505 1.00 97.94 93 LEU A N 1
ATOM 680 C CA . LEU A 1 93 ? -2.800 -10.371 -8.894 1.00 97.94 93 LEU A CA 1
ATOM 681 C C . LEU A 1 93 ? -2.904 -10.671 -7.393 1.00 97.94 93 LEU A C 1
ATOM 683 O O . LEU A 1 93 ? -2.190 -11.539 -6.890 1.00 97.94 93 LEU A O 1
ATOM 687 N N . ALA A 1 94 ? -3.799 -9.998 -6.669 1.00 98.06 94 ALA A N 1
ATOM 688 C CA . ALA A 1 94 ? -4.016 -10.268 -5.251 1.00 98.06 94 ALA A CA 1
ATOM 689 C C . ALA A 1 94 ? -4.456 -11.727 -5.010 1.00 98.06 94 ALA A C 1
ATOM 691 O O . ALA A 1 94 ? -3.903 -12.390 -4.127 1.00 98.06 94 ALA A O 1
ATOM 692 N N . GLN A 1 95 ? -5.353 -12.237 -5.862 1.00 98.06 95 GLN A N 1
ATOM 693 C CA . GLN A 1 95 ? -5.898 -13.602 -5.827 1.00 98.06 95 GLN A CA 1
ATOM 694 C C . GLN A 1 95 ? -4.966 -14.680 -6.399 1.00 98.06 95 GLN A C 1
ATOM 696 O O . GLN A 1 95 ? -5.256 -15.870 -6.273 1.00 98.06 95 GLN A O 1
ATOM 701 N N . SER A 1 96 ? -3.862 -14.296 -7.042 1.00 97.75 96 SER A N 1
ATOM 702 C CA . SER A 1 96 ? -2.941 -15.258 -7.643 1.00 97.75 96 SER A CA 1
ATOM 703 C C . SER A 1 96 ? -2.323 -16.188 -6.591 1.00 97.75 96 SER A C 1
ATOM 705 O O . SER A 1 96 ? -2.153 -15.823 -5.425 1.00 97.75 96 SER A O 1
ATOM 707 N N . ALA A 1 97 ? -1.941 -17.394 -7.014 1.00 95.56 97 ALA A N 1
ATOM 708 C CA . ALA A 1 97 ? -1.392 -18.417 -6.123 1.00 95.56 97 ALA A CA 1
ATOM 709 C C . ALA A 1 97 ? -0.006 -18.074 -5.544 1.00 95.56 97 ALA A C 1
ATOM 711 O O . ALA A 1 97 ? 0.467 -18.777 -4.652 1.00 95.56 97 ALA A O 1
ATOM 712 N N . SER A 1 98 ? 0.665 -17.026 -6.039 1.00 94.19 98 SER A N 1
ATOM 713 C CA . SER A 1 98 ? 1.948 -16.600 -5.483 1.00 94.19 98 SER A CA 1
ATOM 714 C C . SER A 1 98 ? 1.780 -16.089 -4.053 1.00 94.19 98 SER A C 1
ATOM 716 O O . SER A 1 98 ? 0.790 -15.438 -3.705 1.00 94.19 98 SER A O 1
ATOM 718 N N . SER A 1 99 ? 2.763 -16.387 -3.208 1.00 96.38 99 SER A N 1
ATOM 719 C CA . SER A 1 99 ? 2.799 -15.870 -1.845 1.00 96.38 99 SER A CA 1
ATOM 720 C C . SER A 1 99 ? 3.026 -14.363 -1.844 1.00 96.38 99 SER A C 1
ATOM 722 O O . SER A 1 99 ? 3.745 -13.821 -2.680 1.00 96.38 99 SER A O 1
ATOM 724 N N . TRP A 1 100 ? 2.439 -13.697 -0.856 1.00 97.94 100 TRP A N 1
ATOM 725 C CA . TRP A 1 100 ? 2.815 -12.337 -0.499 1.00 97.94 100 TRP A CA 1
ATOM 726 C C . TRP A 1 100 ? 4.204 -12.350 0.147 1.00 97.94 100 TRP A C 1
ATOM 728 O O . TRP A 1 100 ? 4.455 -13.154 1.046 1.00 97.94 100 TRP A O 1
ATOM 738 N N . LEU A 1 101 ? 5.098 -11.479 -0.314 1.00 98.25 101 LEU A N 1
ATOM 739 C CA . LEU A 1 101 ? 6.473 -11.356 0.182 1.00 98.25 101 LEU A CA 1
ATOM 740 C C . LEU A 1 101 ? 6.631 -10.089 1.025 1.00 98.25 101 LEU A C 1
ATOM 742 O O . LEU A 1 101 ? 5.780 -9.206 0.974 1.00 98.25 101 LEU A O 1
ATOM 746 N N . LEU A 1 102 ? 7.709 -9.977 1.796 1.00 98.19 102 LEU A N 1
ATOM 747 C CA . LEU A 1 102 ? 8.072 -8.697 2.410 1.00 98.19 102 LEU A CA 1
ATOM 748 C C . LEU A 1 102 ? 8.774 -7.805 1.373 1.00 98.19 102 LEU A C 1
ATOM 750 O O . LEU A 1 102 ? 9.523 -8.338 0.552 1.00 98.19 102 LEU A O 1
ATOM 754 N N . PRO A 1 103 ? 8.573 -6.475 1.407 1.00 97.75 103 PRO A N 1
ATOM 755 C CA . PRO A 1 103 ? 9.372 -5.546 0.618 1.00 97.75 103 PRO A CA 1
ATOM 756 C C . PRO A 1 103 ? 10.857 -5.677 0.968 1.00 97.75 103 PRO A C 1
ATOM 758 O O . PRO A 1 103 ? 11.219 -5.685 2.148 1.00 97.75 103 PRO A O 1
ATOM 761 N N . LEU A 1 104 ? 11.713 -5.771 -0.048 1.00 96.81 104 LEU A N 1
ATOM 762 C CA . LEU A 1 104 ? 13.153 -5.982 0.137 1.00 96.81 104 LEU A CA 1
ATOM 763 C C . LEU A 1 104 ? 13.976 -4.695 0.020 1.00 96.81 104 LEU A C 1
ATOM 765 O O . LEU A 1 104 ? 15.064 -4.612 0.589 1.00 96.81 104 LEU A O 1
ATOM 769 N N . ALA A 1 105 ? 13.455 -3.676 -0.666 1.00 95.62 105 ALA A N 1
ATOM 770 C CA . ALA A 1 105 ? 14.124 -2.392 -0.827 1.00 95.62 105 ALA A CA 1
ATOM 771 C C . ALA A 1 105 ? 13.468 -1.324 0.051 1.00 95.62 105 ALA A C 1
ATOM 773 O O . ALA A 1 105 ? 12.248 -1.149 0.039 1.00 95.62 105 ALA A O 1
ATOM 774 N N . SER A 1 106 ? 14.287 -0.584 0.801 1.00 96.38 106 SER A N 1
ATOM 775 C CA . SER A 1 106 ? 13.823 0.500 1.665 1.00 96.38 106 SER A CA 1
ATOM 776 C C . SER A 1 106 ? 14.892 1.560 1.873 1.00 96.38 106 SER A C 1
ATOM 778 O O . SER A 1 106 ? 16.073 1.244 2.007 1.00 96.38 106 SER A O 1
ATOM 780 N N . MET A 1 107 ? 14.466 2.816 1.959 1.00 95.62 107 MET A N 1
ATOM 781 C CA . MET A 1 107 ? 15.308 3.950 2.322 1.00 95.62 107 MET A CA 1
ATOM 782 C C . MET A 1 107 ? 14.522 4.974 3.150 1.00 95.62 107 MET A C 1
ATOM 784 O O . MET A 1 107 ? 13.325 5.160 2.917 1.00 95.62 107 MET A O 1
ATOM 788 N N . PRO A 1 108 ? 15.175 5.706 4.068 1.00 96.00 108 PRO A N 1
ATOM 789 C CA . PRO A 1 108 ? 14.529 6.798 4.791 1.00 96.00 108 PRO A CA 1
ATOM 790 C C . PRO A 1 108 ? 13.988 7.884 3.848 1.00 96.00 108 PRO A C 1
ATOM 792 O O . PRO A 1 108 ? 14.654 8.234 2.870 1.00 96.00 108 PRO A O 1
ATOM 795 N N . ASN A 1 109 ? 12.830 8.472 4.166 1.00 94.56 109 ASN A N 1
ATOM 796 C CA . ASN A 1 109 ? 12.366 9.724 3.553 1.00 94.56 109 ASN A CA 1
ATOM 797 C C . ASN A 1 109 ? 13.478 10.789 3.601 1.00 94.56 109 ASN A C 1
ATOM 799 O O . ASN A 1 109 ? 14.120 10.962 4.636 1.00 94.56 109 ASN A O 1
ATOM 803 N N . GLY A 1 110 ? 13.729 11.491 2.494 1.00 91.88 110 GLY A N 1
ATOM 804 C CA . GLY A 1 110 ? 14.881 12.392 2.375 1.00 91.88 110 GLY A CA 1
ATOM 805 C C . GLY A 1 110 ? 16.058 11.820 1.583 1.00 91.88 110 GLY A C 1
ATOM 806 O O . GLY A 1 110 ? 16.939 12.584 1.193 1.00 91.88 110 GLY A O 1
ATOM 807 N N . SER A 1 111 ? 16.095 10.508 1.331 1.00 92.44 111 SER A N 1
ATOM 808 C CA . SER A 1 111 ? 17.225 9.882 0.631 1.00 92.44 111 SER A CA 1
ATOM 809 C C . SER A 1 111 ? 17.307 10.296 -0.844 1.00 92.44 111 SER A C 1
ATOM 811 O O . SER A 1 111 ? 16.297 10.475 -1.527 1.00 92.44 111 SER A O 1
ATOM 813 N N . SER A 1 112 ? 18.536 10.429 -1.346 1.00 89.50 112 SER A N 1
ATOM 814 C CA . SER A 1 112 ? 18.818 10.633 -2.773 1.00 89.50 112 SER A CA 1
ATOM 815 C C . SER A 1 112 ? 18.328 9.428 -3.600 1.00 89.50 112 SER A C 1
ATOM 817 O O . SER A 1 112 ? 18.453 8.299 -3.121 1.00 89.50 112 SER A O 1
ATOM 819 N N . PRO A 1 113 ? 17.790 9.620 -4.822 1.00 88.56 113 PRO A N 1
ATOM 820 C CA . PRO A 1 113 ? 17.680 10.884 -5.566 1.00 88.56 113 PRO A CA 1
ATOM 821 C C . PRO A 1 113 ? 16.419 11.711 -5.265 1.00 88.56 113 PRO A C 1
ATOM 823 O O . PRO A 1 113 ? 16.277 12.808 -5.795 1.00 88.56 113 PRO A O 1
ATOM 826 N N . TYR A 1 114 ? 15.500 11.209 -4.440 1.00 86.25 114 TYR A N 1
ATOM 827 C CA . TYR A 1 114 ? 14.152 11.776 -4.310 1.00 86.25 114 TYR A CA 1
ATOM 828 C C . TYR A 1 114 ? 14.058 12.975 -3.363 1.00 86.25 114 TYR A C 1
ATOM 830 O O . TYR A 1 114 ? 13.196 13.835 -3.537 1.00 86.25 114 TYR A O 1
ATOM 838 N N . GLY A 1 115 ? 14.922 13.035 -2.346 1.00 89.31 115 GLY A N 1
ATOM 839 C CA . GLY A 1 115 ? 14.802 14.028 -1.282 1.00 89.31 115 GLY A CA 1
ATOM 840 C C . GLY A 1 115 ? 13.597 13.759 -0.370 1.00 89.31 115 GLY A C 1
ATOM 841 O O . GLY A 1 115 ? 13.166 12.617 -0.205 1.00 89.31 115 GLY A O 1
ATOM 842 N N . SER A 1 116 ? 13.096 14.802 0.301 1.00 90.25 116 SER A N 1
ATOM 843 C CA . SER A 1 116 ? 11.965 14.684 1.234 1.00 90.25 116 SER A CA 1
ATOM 844 C C . SER A 1 116 ? 10.643 14.863 0.491 1.00 90.25 116 SER A C 1
ATOM 846 O O . SER A 1 116 ? 10.370 15.946 -0.023 1.00 90.25 116 SER A O 1
ATOM 848 N N . LEU A 1 117 ? 9.825 13.807 0.445 1.00 86.81 117 LEU A N 1
ATOM 849 C CA . LEU A 1 117 ? 8.564 13.797 -0.311 1.00 86.81 117 LEU A CA 1
ATOM 850 C C . LEU A 1 117 ? 7.329 14.038 0.565 1.00 86.81 117 LEU A C 1
ATOM 852 O O . LEU A 1 117 ? 6.313 14.518 0.073 1.00 86.81 117 LEU A O 1
ATOM 85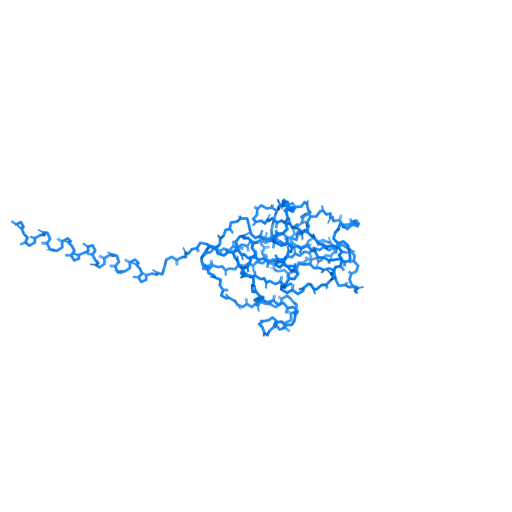6 N N . ILE A 1 118 ? 7.406 13.722 1.862 1.00 88.88 118 ILE A N 1
ATOM 857 C CA . ILE A 1 118 ? 6.268 13.819 2.796 1.00 88.88 118 ILE A CA 1
ATOM 858 C C . ILE A 1 118 ? 6.641 14.505 4.122 1.00 88.88 118 ILE A C 1
ATOM 860 O O . ILE A 1 118 ? 6.221 14.103 5.209 1.00 88.88 118 ILE A O 1
ATOM 864 N N . GLY A 1 119 ? 7.458 15.559 4.044 1.00 88.38 119 GLY A N 1
ATOM 865 C CA . GLY A 1 119 ? 7.859 16.362 5.203 1.00 88.38 119 GLY A CA 1
ATOM 866 C C . GLY A 1 119 ? 8.590 15.542 6.271 1.00 88.38 119 GLY A C 1
ATOM 867 O O . GLY A 1 119 ? 9.410 14.687 5.947 1.00 88.38 119 GLY A O 1
ATOM 868 N N . GLY A 1 120 ? 8.286 15.793 7.549 1.00 89.19 120 GLY A N 1
ATOM 869 C CA . GLY A 1 120 ? 8.893 15.106 8.701 1.00 89.19 120 GLY A CA 1
ATOM 870 C C . GLY A 1 120 ? 8.316 13.721 9.018 1.00 89.19 120 GLY A C 1
ATOM 871 O O . GLY A 1 120 ? 8.529 13.219 10.119 1.00 89.19 120 GLY A O 1
ATOM 872 N N . SER A 1 121 ? 7.542 13.125 8.109 1.00 93.75 121 SER A N 1
ATOM 873 C CA . SER A 1 121 ? 6.958 11.801 8.328 1.00 93.75 121 SER A CA 1
ATOM 874 C C . SER A 1 121 ? 8.045 10.721 8.459 1.00 93.75 121 SER A C 1
ATOM 876 O O . SER A 1 121 ? 9.007 10.741 7.681 1.00 93.75 121 SER A O 1
ATOM 878 N N . PRO A 1 122 ? 7.883 9.750 9.381 1.00 95.69 122 PRO A N 1
ATOM 879 C CA . PRO A 1 122 ? 8.801 8.625 9.542 1.00 95.69 122 PRO A CA 1
ATOM 880 C C . PRO A 1 122 ? 8.634 7.537 8.468 1.00 95.69 122 PRO A C 1
ATOM 882 O O . PRO A 1 122 ? 9.261 6.484 8.578 1.00 95.69 122 PRO A O 1
ATOM 885 N N . ALA A 1 123 ? 7.787 7.737 7.450 1.00 97.06 123 ALA A N 1
ATOM 886 C CA . ALA A 1 123 ? 7.649 6.744 6.393 1.00 97.06 123 ALA A CA 1
ATOM 887 C C . ALA A 1 123 ? 8.961 6.543 5.625 1.00 97.06 123 ALA A C 1
ATOM 889 O O . ALA A 1 123 ? 9.777 7.449 5.462 1.00 97.06 123 ALA A O 1
ATOM 890 N N . SER A 1 124 ? 9.151 5.325 5.142 1.00 97.38 124 SER A N 1
ATOM 891 C CA . SER A 1 124 ? 10.265 4.942 4.288 1.00 97.38 124 SER A CA 1
ATOM 892 C C . SER A 1 124 ? 9.802 4.879 2.842 1.00 97.38 124 SER A C 1
ATOM 894 O O . SER A 1 124 ? 8.680 4.470 2.547 1.00 97.38 124 SER A O 1
ATOM 896 N N . MET A 1 125 ? 10.683 5.260 1.930 1.00 95.06 125 MET A N 1
ATOM 897 C CA . MET A 1 125 ? 10.538 4.901 0.528 1.00 95.06 125 MET A CA 1
ATOM 898 C C . MET A 1 125 ? 10.776 3.402 0.427 1.00 95.06 125 MET A C 1
ATOM 900 O O . MET A 1 125 ? 11.832 2.950 0.868 1.00 95.06 125 MET A O 1
ATOM 904 N N . ILE A 1 126 ? 9.841 2.638 -0.137 1.00 96.88 126 ILE A N 1
ATOM 905 C CA . ILE A 1 126 ? 9.987 1.186 -0.295 1.00 96.88 126 ILE A CA 1
ATOM 906 C C . ILE A 1 126 ? 9.737 0.733 -1.734 1.00 96.88 126 ILE A C 1
ATOM 908 O O . ILE A 1 126 ? 8.998 1.374 -2.489 1.00 96.88 126 ILE A O 1
ATOM 912 N N . TRP A 1 127 ? 10.330 -0.405 -2.086 1.00 96.00 127 TRP A N 1
ATOM 913 C CA . TRP A 1 127 ? 10.038 -1.151 -3.307 1.00 96.00 127 TRP A CA 1
ATOM 914 C C . TRP A 1 127 ? 10.041 -2.655 -3.029 1.00 96.00 127 TRP A C 1
ATOM 916 O O . TRP A 1 127 ? 10.471 -3.097 -1.960 1.00 96.00 127 TRP A O 1
ATOM 926 N N . HIS A 1 128 ? 9.490 -3.448 -3.948 1.00 95.81 128 HIS A N 1
ATOM 927 C CA . HIS A 1 128 ? 9.260 -4.867 -3.671 1.00 95.81 128 HIS A CA 1
ATOM 928 C C . HIS A 1 128 ? 10.559 -5.679 -3.637 1.00 95.81 128 HIS A C 1
ATOM 930 O O . HIS A 1 128 ? 10.681 -6.546 -2.775 1.00 95.81 128 HIS A O 1
ATOM 936 N N . ASP A 1 129 ? 11.549 -5.347 -4.469 1.00 94.44 129 ASP A N 1
ATOM 937 C CA . ASP A 1 129 ? 12.769 -6.143 -4.628 1.00 94.44 129 ASP A CA 1
ATOM 938 C C . ASP A 1 129 ? 14.090 -5.361 -4.514 1.00 94.44 129 ASP A C 1
ATOM 940 O O . ASP A 1 129 ? 14.915 -5.681 -3.659 1.00 94.44 129 ASP A O 1
ATOM 944 N N . THR A 1 130 ? 14.326 -4.358 -5.358 1.00 91.25 130 THR A N 1
ATOM 945 C CA . THR A 1 130 ? 15.645 -3.735 -5.540 1.00 91.25 130 THR A CA 1
ATOM 946 C C . THR A 1 130 ? 15.577 -2.208 -5.549 1.00 91.25 130 THR A C 1
ATOM 948 O O . THR A 1 130 ? 14.519 -1.599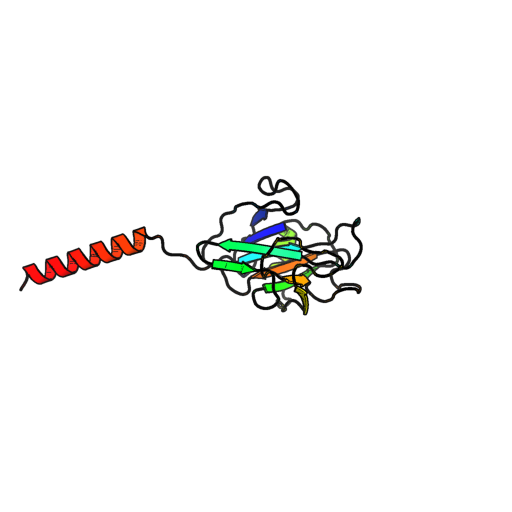 -5.698 1.00 91.25 130 THR A O 1
ATOM 951 N N . PHE A 1 131 ? 16.738 -1.575 -5.355 1.00 88.94 131 PHE A N 1
ATOM 952 C CA . PHE A 1 131 ? 16.938 -0.136 -5.505 1.00 88.94 131 PHE A CA 1
ATOM 953 C C . PHE A 1 131 ? 18.222 0.118 -6.301 1.00 88.94 131 PHE A C 1
ATOM 955 O O . PHE A 1 131 ? 19.273 -0.428 -5.972 1.00 88.94 131 PHE A O 1
ATOM 962 N N . GLY A 1 132 ? 18.148 0.974 -7.324 1.00 81.81 132 GLY A N 1
ATOM 963 C CA . GLY A 1 132 ? 19.307 1.362 -8.138 1.00 81.81 132 GLY A CA 1
ATOM 964 C C . GLY A 1 132 ? 19.751 0.320 -9.175 1.00 81.81 132 GLY A C 1
ATOM 965 O O . GLY A 1 132 ? 20.811 0.480 -9.772 1.00 81.81 132 GLY A O 1
ATOM 966 N N . SER A 1 133 ? 18.949 -0.722 -9.398 1.00 85.12 133 SER A N 1
ATOM 967 C CA . SER A 1 133 ? 19.109 -1.722 -10.457 1.00 85.12 133 SER A CA 1
ATOM 968 C C . SER A 1 133 ? 17.749 -2.049 -11.073 1.00 85.12 133 SER A C 1
ATOM 970 O O . SER A 1 133 ? 16.722 -1.615 -10.548 1.00 85.12 133 SER A O 1
ATOM 972 N N . ASP A 1 134 ? 17.742 -2.853 -12.135 1.00 86.12 134 ASP A N 1
ATOM 973 C CA . ASP A 1 134 ? 16.506 -3.361 -12.728 1.00 86.12 134 ASP A CA 1
ATOM 974 C C . ASP A 1 134 ? 15.669 -4.110 -11.677 1.00 86.12 134 ASP A C 1
ATOM 976 O O . ASP A 1 134 ? 16.196 -4.859 -10.840 1.00 86.12 134 ASP A O 1
ATOM 980 N N . SER A 1 135 ? 14.360 -3.877 -11.715 1.00 90.19 135 SER A N 1
ATOM 981 C CA . SER A 1 135 ? 13.378 -4.530 -10.851 1.00 90.19 135 SER A CA 1
ATOM 982 C C . SER A 1 135 ? 12.679 -5.657 -11.610 1.00 90.19 135 SER A C 1
ATOM 984 O O . SER A 1 135 ? 12.432 -5.564 -12.808 1.00 90.19 135 SER A O 1
ATOM 986 N N . ALA A 1 136 ? 12.274 -6.725 -10.931 1.00 91.81 136 ALA A N 1
ATOM 987 C CA . ALA A 1 136 ? 11.464 -7.782 -11.526 1.00 91.81 136 ALA A CA 1
ATOM 988 C C . ALA A 1 136 ? 10.063 -7.288 -11.930 1.00 91.81 136 ALA A C 1
ATOM 990 O O . ALA A 1 136 ? 9.410 -7.944 -12.736 1.00 91.81 136 ALA A O 1
ATOM 991 N N . SER A 1 137 ? 9.626 -6.129 -11.420 1.00 91.06 137 SER A N 1
ATOM 992 C CA . SER A 1 137 ? 8.420 -5.419 -11.868 1.00 91.06 137 SER A CA 1
ATOM 993 C C . SER A 1 137 ? 8.708 -4.355 -12.931 1.00 91.06 137 SER A C 1
ATOM 995 O O . SER A 1 137 ? 7.873 -3.473 -13.140 1.00 91.06 137 SER A O 1
ATOM 997 N N . GLU A 1 138 ? 9.891 -4.373 -13.553 1.00 88.31 138 GLU A N 1
ATOM 998 C CA . GLU A 1 138 ? 10.223 -3.481 -14.663 1.00 88.31 138 GLU A CA 1
ATOM 999 C C . GLU A 1 138 ? 9.138 -3.576 -15.739 1.00 88.31 138 GLU A C 1
ATOM 1001 O O . GLU A 1 138 ? 8.626 -4.657 -16.031 1.00 88.31 138 GLU A O 1
ATOM 1006 N N . SER A 1 139 ? 8.751 -2.438 -16.313 1.00 86.31 139 SER A N 1
ATOM 1007 C CA . SER A 1 139 ? 7.613 -2.350 -17.243 1.00 86.31 139 SER A CA 1
ATOM 1008 C C . SER A 1 139 ? 6.230 -2.741 -16.693 1.00 86.31 139 SER A C 1
ATOM 1010 O O . SER A 1 139 ? 5.261 -2.733 -17.454 1.00 86.31 139 SER A O 1
ATOM 1012 N N . GLY A 1 140 ? 6.098 -3.002 -15.392 1.00 91.81 140 GLY A N 1
ATOM 1013 C CA . GLY A 1 140 ? 4.827 -3.325 -14.756 1.00 91.81 140 GLY A CA 1
ATOM 1014 C C . GLY A 1 140 ? 4.567 -2.548 -13.468 1.00 91.81 140 GLY A C 1
ATOM 1015 O O . GLY A 1 140 ? 4.774 -1.333 -13.410 1.00 91.81 140 GLY A O 1
ATOM 1016 N N . TYR A 1 141 ? 4.076 -3.238 -12.439 1.00 93.56 141 TYR A N 1
ATOM 1017 C CA . TYR A 1 141 ? 3.753 -2.649 -11.143 1.00 93.56 141 TYR A CA 1
ATOM 1018 C C . TYR A 1 141 ? 4.053 -3.592 -9.978 1.00 93.56 141 TYR A C 1
ATOM 1020 O O . TYR A 1 141 ? 3.936 -4.815 -10.071 1.00 93.56 141 TYR A O 1
ATOM 1028 N N . ALA A 1 142 ? 4.370 -2.991 -8.839 1.00 96.06 142 ALA A N 1
ATOM 1029 C CA . ALA A 1 142 ? 4.387 -3.649 -7.548 1.00 96.06 142 ALA A CA 1
ATOM 1030 C C . ALA A 1 142 ? 3.077 -3.349 -6.808 1.00 96.06 142 ALA A C 1
ATOM 1032 O O . ALA A 1 142 ? 2.637 -2.200 -6.701 1.00 96.06 142 ALA A O 1
ATOM 1033 N N . LEU A 1 143 ? 2.439 -4.397 -6.303 1.00 97.75 143 LEU A N 1
ATOM 1034 C CA . LEU A 1 143 ? 1.251 -4.336 -5.470 1.00 97.75 143 LEU A CA 1
ATOM 1035 C C . LEU A 1 143 ? 1.650 -4.547 -4.022 1.00 97.75 143 LEU A C 1
ATOM 1037 O O . LEU A 1 143 ? 2.055 -5.639 -3.641 1.00 97.75 143 LEU A O 1
ATOM 1041 N N . PHE A 1 144 ? 1.489 -3.520 -3.209 1.00 98.38 144 PHE A N 1
ATOM 1042 C CA . PHE A 1 144 ? 1.678 -3.583 -1.771 1.00 98.38 144 PHE A CA 1
ATOM 1043 C C . PHE A 1 144 ? 0.327 -3.784 -1.098 1.00 98.38 144 PHE A C 1
ATOM 1045 O O . PHE A 1 144 ? -0.675 -3.245 -1.559 1.00 98.38 144 PHE A O 1
ATOM 1052 N N . ARG A 1 145 ? 0.298 -4.540 -0.007 1.00 98.44 145 ARG A N 1
ATOM 1053 C CA . ARG A 1 145 ? -0.863 -4.741 0.861 1.00 98.44 145 ARG A CA 1
ATOM 1054 C C . ARG A 1 145 ? -0.421 -4.612 2.307 1.00 98.44 145 ARG A C 1
ATOM 1056 O O . ARG A 1 145 ? 0.632 -5.150 2.653 1.00 98.44 145 ARG A O 1
ATOM 1063 N N . THR A 1 146 ? -1.218 -3.967 3.150 1.00 98.19 146 THR A N 1
ATOM 1064 C CA . THR A 1 146 ? -0.957 -3.947 4.595 1.00 98.19 146 THR A CA 1
ATOM 1065 C C . THR A 1 146 ? -0.813 -5.371 5.148 1.00 98.19 146 THR A C 1
ATOM 1067 O O . THR A 1 146 ? -1.434 -6.318 4.660 1.00 98.19 146 THR A O 1
ATOM 1070 N N . LEU A 1 147 ? 0.050 -5.563 6.143 1.00 97.19 147 LEU A N 1
ATOM 1071 C CA . LEU A 1 147 ? 0.262 -6.875 6.758 1.00 97.19 147 LEU A CA 1
ATOM 1072 C C . LEU A 1 147 ? -0.950 -7.277 7.611 1.00 97.19 147 LEU A C 1
ATOM 1074 O O . LEU A 1 147 ? -1.375 -8.433 7.598 1.00 97.19 147 LEU A O 1
ATOM 1078 N N . ALA A 1 148 ? -1.527 -6.302 8.312 1.00 96.06 148 ALA A N 1
ATOM 1079 C CA . ALA A 1 148 ? -2.733 -6.457 9.112 1.00 96.06 148 ALA A CA 1
ATOM 1080 C C . ALA A 1 148 ? -3.948 -5.808 8.420 1.00 96.06 148 ALA A C 1
ATOM 1082 O O . ALA A 1 148 ? -3.785 -4.809 7.704 1.00 96.06 148 ALA A O 1
ATOM 1083 N N . PRO A 1 149 ? -5.160 -6.352 8.634 1.00 96.19 149 PRO A N 1
ATOM 1084 C CA . PRO A 1 149 ? -6.382 -5.680 8.226 1.00 96.19 149 PRO A CA 1
ATOM 1085 C C . PRO A 1 149 ? -6.626 -4.443 9.095 1.00 96.19 149 PRO A C 1
ATOM 1087 O O . PRO A 1 149 ? -6.157 -4.347 10.232 1.00 96.19 149 PRO A O 1
ATOM 1090 N N . VAL A 1 150 ? -7.425 -3.518 8.577 1.00 94.06 150 VAL A N 1
ATOM 1091 C CA . VAL A 1 150 ? -7.971 -2.395 9.328 1.00 94.06 150 VAL A CA 1
ATOM 1092 C C . VAL A 1 150 ? -8.821 -2.933 10.472 1.00 94.06 150 VAL A C 1
ATOM 1094 O O . VAL A 1 150 ? -9.723 -3.747 10.278 1.00 94.06 150 VAL A O 1
ATOM 1097 N N . VAL A 1 151 ? -8.537 -2.470 11.683 1.00 90.62 151 VAL A N 1
ATOM 1098 C CA . VAL A 1 151 ? -9.326 -2.806 12.868 1.00 90.62 151 VAL A CA 1
ATOM 1099 C C . VAL A 1 151 ? -10.422 -1.767 13.067 1.00 90.62 151 VAL A C 1
ATOM 1101 O O . VAL A 1 151 ? -10.200 -0.572 12.874 1.00 90.62 151 VAL A O 1
ATOM 1104 N N . ALA A 1 152 ? -11.615 -2.217 13.458 1.00 81.25 152 ALA A N 1
ATOM 1105 C CA . ALA A 1 152 ? -12.677 -1.300 13.847 1.00 81.25 152 ALA A CA 1
ATOM 1106 C C . ALA A 1 152 ? -12.214 -0.486 15.059 1.00 81.25 152 ALA A C 1
ATOM 1108 O O . ALA A 1 152 ? -11.801 -1.059 16.068 1.00 81.25 152 ALA A O 1
ATOM 1109 N N . VAL A 1 153 ? -12.329 0.837 14.978 1.00 75.50 153 VAL A N 1
ATOM 1110 C CA . VAL A 1 153 ? -12.243 1.701 16.155 1.00 75.50 153 VAL A CA 1
ATOM 1111 C C . VAL A 1 153 ? -13.669 1.847 16.683 1.00 75.50 153 VAL A C 1
ATOM 1113 O O . VAL A 1 153 ? -14.492 2.434 15.980 1.00 75.50 153 VAL A O 1
ATOM 1116 N N . PRO A 1 154 ? -14.016 1.296 17.865 1.00 72.00 154 PRO A N 1
ATOM 1117 C CA . PRO A 1 154 ? -15.366 1.438 18.389 1.00 72.00 154 PRO A CA 1
ATOM 1118 C C . PRO A 1 154 ? -15.691 2.916 18.574 1.00 72.00 154 PRO A C 1
ATOM 1120 O O . PRO A 1 154 ? -14.914 3.656 19.184 1.00 72.00 154 PRO A O 1
ATOM 1123 N N . GLU A 1 155 ? -16.841 3.344 18.059 1.00 73.06 155 GLU A N 1
ATOM 1124 C CA . GLU A 1 155 ? -17.268 4.724 18.238 1.00 73.06 155 GLU A CA 1
ATOM 1125 C C . GLU A 1 155 ? -17.435 5.043 19.735 1.00 73.06 155 GLU A C 1
ATOM 1127 O O . GLU A 1 155 ? -17.907 4.188 20.496 1.00 73.06 155 GLU A O 1
ATOM 1132 N N . PRO A 1 156 ? -17.131 6.277 20.183 1.00 75.12 156 PRO A N 1
ATOM 1133 C CA . PRO A 1 156 ? -17.327 6.693 21.575 1.00 75.12 156 PRO A CA 1
ATOM 1134 C C . PRO A 1 156 ? -18.747 6.432 22.104 1.00 75.12 156 PRO A C 1
ATOM 1136 O O . PRO A 1 156 ? -18.937 6.130 23.282 1.00 75.12 156 PRO A O 1
ATOM 1139 N N . SER A 1 157 ? -19.745 6.493 21.219 1.00 81.00 157 SER A N 1
ATOM 1140 C CA . SER A 1 157 ? -21.151 6.178 21.496 1.00 81.00 157 SER A CA 1
ATOM 1141 C C . SER A 1 157 ? -21.354 4.735 21.976 1.00 81.00 157 SER A C 1
ATOM 1143 O O . SER A 1 157 ? -22.160 4.499 22.874 1.00 81.00 157 SER A O 1
ATOM 1145 N N . THR A 1 158 ? -20.581 3.778 21.453 1.00 81.69 158 THR A N 1
ATOM 1146 C CA . THR A 1 158 ? -20.635 2.364 21.858 1.00 81.69 158 THR A CA 1
ATOM 1147 C C . THR A 1 158 ? -20.248 2.216 23.328 1.00 81.69 158 THR A C 1
ATOM 1149 O O . THR A 1 158 ? -20.923 1.523 24.089 1.00 81.69 158 THR A O 1
ATOM 1152 N N . TYR A 1 159 ? -19.212 2.937 23.761 1.00 80.75 159 TYR A N 1
ATOM 1153 C CA . TYR A 1 159 ? -18.807 2.971 25.166 1.00 80.75 159 TYR A CA 1
ATOM 1154 C C . TYR A 1 159 ? -19.828 3.695 26.039 1.00 80.75 159 TYR A C 1
ATOM 1156 O O . TYR A 1 159 ? -20.144 3.219 27.127 1.00 80.75 159 TYR A O 1
ATOM 1164 N N . ALA A 1 160 ? -20.384 4.810 25.561 1.00 84.69 160 ALA A N 1
ATOM 1165 C CA . ALA A 1 160 ? -21.415 5.539 26.291 1.00 84.69 160 ALA A CA 1
ATOM 1166 C C . ALA A 1 160 ? -22.660 4.668 26.537 1.00 84.69 160 ALA A C 1
ATOM 1168 O O . ALA A 1 160 ? -23.166 4.622 27.658 1.00 84.69 160 ALA A O 1
ATOM 1169 N N . LEU A 1 161 ? -23.112 3.922 25.525 1.00 89.38 161 LEU A N 1
ATOM 1170 C CA . LEU A 1 161 ? -24.238 2.993 25.643 1.00 89.38 161 LEU A CA 1
ATOM 1171 C C . LEU A 1 161 ? -23.918 1.806 26.553 1.00 89.38 161 LEU A C 1
ATOM 1173 O O . LEU A 1 161 ? -24.766 1.417 27.355 1.00 89.38 161 LEU A O 1
ATOM 1177 N N . LEU A 1 162 ? -22.700 1.264 26.487 1.00 91.44 162 LEU A N 1
ATOM 1178 C CA . LEU A 1 162 ? -22.257 0.209 27.398 1.00 91.44 162 LEU A CA 1
ATOM 1179 C C . LEU A 1 162 ? -22.274 0.689 28.857 1.00 91.44 162 LEU A C 1
ATOM 1181 O O . LEU A 1 162 ? -22.837 0.017 29.719 1.00 91.44 162 LEU A O 1
ATOM 1185 N N . ILE A 1 163 ? -21.708 1.867 29.134 1.00 90.69 163 ILE A N 1
ATOM 1186 C CA . ILE A 1 163 ? -21.677 2.462 30.479 1.00 90.69 163 ILE A CA 1
ATOM 1187 C C . ILE A 1 163 ? -23.095 2.753 30.972 1.00 90.69 163 ILE A C 1
ATOM 1189 O O . ILE A 1 163 ? -23.424 2.440 32.118 1.00 90.69 163 ILE A O 1
ATOM 1193 N N . ALA A 1 164 ? -23.952 3.315 30.118 1.00 92.44 164 ALA A N 1
ATOM 1194 C CA . ALA A 1 164 ? -25.349 3.571 30.451 1.00 92.44 164 ALA A CA 1
ATOM 1195 C C . ALA A 1 164 ? -26.100 2.263 30.759 1.00 92.44 164 ALA A C 1
ATOM 1197 O O . ALA A 1 164 ? -26.797 2.176 31.771 1.00 92.44 164 ALA A O 1
ATOM 1198 N N . GLY A 1 165 ? -25.906 1.223 29.944 1.00 92.62 165 GLY A N 1
ATOM 1199 C CA . GLY A 1 165 ? -26.495 -0.100 30.152 1.00 92.62 165 GLY A CA 1
ATOM 1200 C C . GLY A 1 165 ? -26.048 -0.755 31.461 1.00 92.62 165 GLY A C 1
ATOM 1201 O O . GLY A 1 165 ? -26.884 -1.230 32.230 1.00 92.62 165 GLY A O 1
ATOM 1202 N N . LEU A 1 166 ? -24.747 -0.723 31.766 1.00 95.06 166 LEU A N 1
ATOM 1203 C CA . LEU A 1 166 ? -24.203 -1.250 33.023 1.00 95.06 166 LEU A CA 1
ATOM 1204 C C . LEU A 1 166 ? -24.707 -0.467 34.242 1.00 95.06 166 LEU A C 1
ATOM 1206 O O . LEU A 1 166 ? -25.015 -1.062 35.275 1.00 95.06 166 LEU A O 1
ATOM 1210 N N . SER A 1 167 ? -24.854 0.851 34.108 1.00 92.56 167 SER A N 1
ATOM 1211 C CA . SER A 1 167 ? -25.383 1.720 35.163 1.00 92.56 167 SER A CA 1
ATOM 1212 C C . SER A 1 167 ? -26.858 1.421 35.460 1.00 92.56 167 SER A C 1
ATOM 1214 O O . SER A 1 167 ? -27.250 1.335 36.624 1.00 92.56 167 SER A O 1
ATOM 1216 N N . LEU A 1 168 ? -27.673 1.182 34.426 1.00 94.06 168 LEU A N 1
ATOM 1217 C CA . LEU A 1 168 ? -29.066 0.748 34.583 1.00 94.06 168 LEU A CA 1
ATOM 1218 C C . LEU A 1 168 ? -29.168 -0.631 35.246 1.00 94.06 168 LEU A C 1
ATOM 1220 O O . LEU A 1 168 ? -30.033 -0.836 36.100 1.00 94.06 168 LEU A O 1
ATOM 1224 N N . LEU A 1 169 ? -28.276 -1.561 34.899 1.00 92.19 169 LEU A N 1
ATOM 1225 C CA . LEU A 1 169 ? -28.240 -2.889 35.510 1.00 92.19 169 LEU A CA 1
ATOM 1226 C C . LEU A 1 169 ? -27.886 -2.815 37.004 1.00 92.19 169 LEU A C 1
ATOM 1228 O O . LEU A 1 169 ? -28.565 -3.434 37.822 1.00 92.19 169 LEU A O 1
ATOM 1232 N N . ALA A 1 170 ? -26.877 -2.018 37.367 1.00 91.81 170 ALA A N 1
ATOM 1233 C CA . ALA A 1 170 ? -26.486 -1.792 38.760 1.00 91.81 170 ALA A CA 1
ATOM 1234 C C . ALA A 1 170 ? -27.602 -1.120 39.579 1.00 91.81 170 ALA A C 1
ATOM 1236 O O . ALA A 1 170 ? -27.854 -1.484 40.727 1.00 91.81 170 ALA A O 1
ATOM 1237 N N . PHE A 1 171 ? -28.325 -0.172 38.980 1.00 92.25 171 PHE A N 1
ATOM 1238 C CA . PHE A 1 171 ? -29.484 0.442 39.624 1.00 92.25 171 PHE A CA 1
ATOM 1239 C C . PHE A 1 171 ? -30.626 -0.565 39.848 1.00 92.25 171 PHE A C 1
ATOM 1241 O O . PHE A 1 171 ? -31.275 -0.566 40.897 1.00 92.25 171 PHE A O 1
ATOM 1248 N N . ALA A 1 172 ? -30.867 -1.456 38.884 1.00 93.12 172 ALA A N 1
ATOM 1249 C CA . ALA A 1 172 ? -31.905 -2.476 38.990 1.00 93.12 172 ALA A CA 1
ATOM 1250 C C . ALA A 1 172 ? -31.601 -3.534 40.068 1.00 93.12 172 ALA A C 1
ATOM 1252 O O . ALA A 1 172 ? -32.532 -4.011 40.721 1.00 93.12 172 ALA A O 1
ATOM 1253 N N . THR A 1 173 ? -30.331 -3.892 40.284 1.00 91.19 173 THR A N 1
ATOM 1254 C CA . THR A 1 173 ? -29.938 -4.834 41.347 1.00 91.19 173 THR A CA 1
ATOM 1255 C C . THR A 1 173 ? -30.045 -4.213 42.736 1.00 91.19 173 THR A C 1
ATOM 1257 O O . THR A 1 173 ? -30.552 -4.872 43.640 1.00 91.19 173 THR A O 1
ATOM 1260 N N . GLN A 1 174 ? -29.681 -2.936 42.901 1.00 87.88 174 GLN A N 1
ATOM 1261 C CA . GLN A 1 174 ? -29.845 -2.217 44.173 1.00 87.88 174 GLN A CA 1
ATOM 1262 C C . GLN A 1 174 ? -31.306 -2.079 44.613 1.00 87.88 174 GLN A C 1
ATOM 1264 O O . GLN A 1 174 ? -31.575 -2.021 45.803 1.00 87.88 174 GLN A O 1
ATOM 1269 N N . ARG A 1 175 ? -32.261 -2.045 43.677 1.00 82.56 175 ARG A N 1
ATOM 1270 C CA . ARG A 1 175 ? -33.697 -1.987 44.002 1.00 82.56 175 ARG A CA 1
ATOM 1271 C C . ARG A 1 175 ? -34.317 -3.325 44.410 1.00 82.56 175 ARG A C 1
ATOM 1273 O O . ARG A 1 175 ? -35.472 -3.335 44.828 1.00 82.56 175 ARG A O 1
ATOM 1280 N N . ARG A 1 176 ? -33.614 -4.443 44.213 1.00 72.50 176 ARG A N 1
ATOM 1281 C CA . ARG A 1 176 ? -34.108 -5.794 44.539 1.00 72.50 176 ARG A CA 1
ATOM 1282 C C . ARG A 1 176 ? -33.539 -6.359 45.842 1.00 72.50 176 ARG A C 1
ATOM 1284 O O . ARG A 1 176 ? -34.048 -7.383 46.290 1.00 72.50 176 ARG A O 1
ATOM 1291 N N . ALA A 1 177 ? -32.499 -5.736 46.391 1.00 61.28 177 ALA A N 1
ATOM 1292 C CA . ALA A 1 177 ? -31.966 -6.015 47.723 1.00 61.28 177 ALA A CA 1
ATOM 1293 C C . ALA A 1 177 ? -32.675 -5.136 48.761 1.00 61.28 177 ALA A C 1
ATOM 1295 O O . ALA A 1 177 ? -32.872 -5.631 49.890 1.00 61.28 177 ALA A O 1
#

Radius of gyration: 20.48 Å; chains: 1; bounding box: 53×35×66 Å